Protein AF-A0A919MK10-F1 (afdb_monomer)

Solvent-accessible surface area (backbone atoms only — not comparable to full-atom values): 8937 Å² total; per-residue (Å²): 132,84,56,75,43,75,48,58,48,86,59,50,15,59,52,50,49,55,54,35,55,74,69,71,48,49,62,60,58,51,16,65,75,65,78,41,56,42,68,59,52,49,33,30,42,70,58,78,41,81,69,51,60,71,56,25,45,45,48,14,64,77,63,69,49,82,47,59,53,29,73,44,39,46,80,43,64,64,70,76,76,71,75,80,77,86,74,80,90,84,83,93,71,81,86,80,67,92,70,78,54,95,42,73,66,59,41,49,53,54,52,52,52,54,52,50,54,52,52,50,52,53,51,53,63,67,66,63,65,86,82,81,78,85,81,88,77,89,87,84,92,135

Radius of gyration: 29.43 Å; Cα contacts (8 Å, |Δi|>4): 109; chains: 1; bounding box: 56×92×55 Å

Foldseek 3Di:
DWDKDKDFAQCLLVVLVVLCVVVVHDLPRLCVQLVHDSVVNVCRNVVVDDDDLVRQVSSCVSSVVVCPNSVRMDIDGPVPPPPDPPDDDDDDDDDDDDDDPPDPVSVVVVVVVVVVVVVVVVVVVVPPDPPPDDDDDDDDDD

Sequence (142 aa):
MQRRIVVAHPDFGRKLKELREKHGLSLRRLGGMIHCSHGHLWDLESGIKRPSLSVAVLLDQALEAGGQLSAMVSEVSADTGRRGVAVEQAMVAMPSGLEFAPDWRHGIDVAVDLWRGDMQRRNLLRQVGFSATASCQRRCDG

Nearest PDB structures (foldseek):
  7o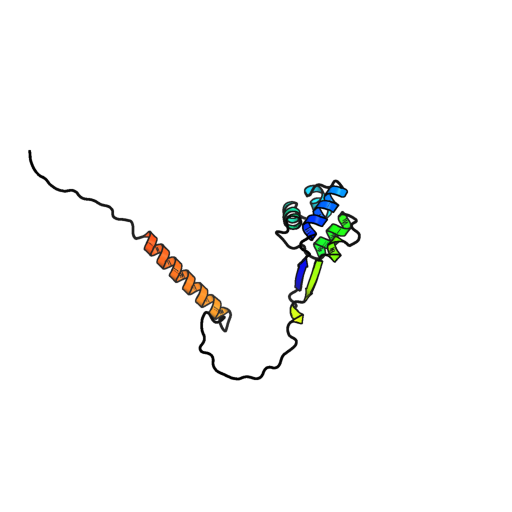81-assembly1_AU  TM=8.735E-01  e=4.875E-03  Oryctolagus cuniculus
  3g5g-assembly5_I  TM=9.397E-01  e=9.682E-03  Enterobacter sp. RFL1396
  3g5g-assembly5_J  TM=9.371E-01  e=1.097E-02  Enterobacter sp. RFL1396
  3eus-assembly1_A  TM=8.726E-01  e=1.595E-02  Ruegeria pomeroyi
  3vk0-assembly2_B  TM=9.163E-01  e=3.371E-02  Neisseria meningitidis MC58

pLDDT: mean 74.16, std 16.95, range [37.22, 92.62]

Organism: NCBI:txid113564

InterPro domains:
  IPR001387 Cro/C1-type, helix-turn-helix domain [PS50943] (16-69)
  IPR001387 Cro/C1-type, helix-turn-helix domain [SM00530] (15-70)
  IPR001387 Cro/C1-type, helix-turn-helix domain [cd00093] (13-64)
  IPR010982 Lambda repressor-like, DNA-binding domain superfamily [G3DSA:1.10.260.40] (7-78)
  IPR010982 Lambda repressor-like, DNA-binding domain superfamily [SSF47413] (11-64)

Mean predicted aligned error: 17.17 Å

Structure (mmCIF, N/CA/C/O backbone):
data_AF-A0A919MK10-F1
#
_entry.id   AF-A0A919MK10-F1
#
loop_
_atom_site.group_PDB
_atom_site.id
_atom_site.type_symbol
_atom_site.label_atom_id
_atom_site.label_alt_id
_atom_site.label_comp_id
_atom_site.label_asym_id
_atom_site.label_entity_id
_atom_site.label_seq_id
_atom_site.pdbx_PDB_ins_code
_atom_site.Cartn_x
_atom_site.Cartn_y
_atom_site.Cartn_z
_atom_site.occupancy
_atom_site.B_iso_or_equiv
_atom_site.auth_seq_id
_atom_site.auth_comp_id
_atom_site.auth_asym_id
_atom_site.auth_atom_id
_atom_site.pdbx_PDB_model_num
ATOM 1 N N . MET A 1 1 ? 14.168 -19.203 -7.763 1.0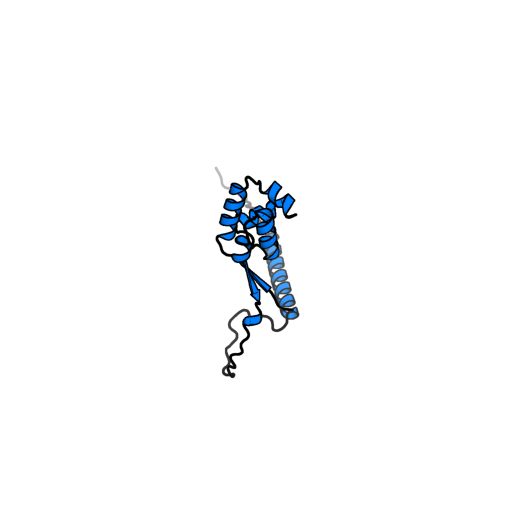0 49.84 1 MET A N 1
ATOM 2 C CA . MET A 1 1 ? 13.326 -18.345 -6.899 1.00 49.84 1 MET A CA 1
ATOM 3 C C . MET A 1 1 ? 12.235 -17.730 -7.762 1.00 49.84 1 MET A C 1
ATOM 5 O O . MET A 1 1 ? 12.557 -16.926 -8.628 1.00 49.84 1 MET A O 1
ATOM 9 N N . GLN A 1 2 ? 10.979 -18.156 -7.601 1.00 54.78 2 GLN A N 1
ATOM 10 C CA . GLN A 1 2 ? 9.858 -17.616 -8.378 1.00 54.78 2 GLN A CA 1
ATOM 11 C C . GLN A 1 2 ? 9.611 -16.150 -8.018 1.00 54.78 2 GLN A C 1
ATOM 13 O O . GLN A 1 2 ? 9.418 -15.811 -6.851 1.00 54.78 2 GLN A O 1
ATOM 18 N N . ARG A 1 3 ? 9.611 -15.275 -9.028 1.00 61.44 3 ARG A N 1
ATOM 19 C CA . ARG A 1 3 ? 9.170 -13.887 -8.871 1.00 61.44 3 ARG A CA 1
ATOM 20 C C . ARG A 1 3 ? 7.640 -13.882 -8.829 1.00 61.44 3 ARG A C 1
ATOM 22 O O . ARG A 1 3 ? 6.997 -14.255 -9.808 1.00 61.44 3 ARG A O 1
ATOM 29 N N . ARG A 1 4 ? 7.061 -13.483 -7.696 1.00 68.38 4 ARG A N 1
ATOM 30 C CA . ARG A 1 4 ? 5.613 -13.266 -7.562 1.00 68.38 4 ARG A CA 1
ATOM 31 C C . ARG A 1 4 ? 5.286 -11.819 -7.900 1.00 68.38 4 ARG A C 1
ATOM 33 O O . ARG A 1 4 ? 5.948 -10.911 -7.402 1.00 68.38 4 ARG A O 1
ATOM 40 N N . ILE A 1 5 ? 4.282 -11.612 -8.745 1.00 77.50 5 ILE A N 1
ATOM 41 C CA . ILE A 1 5 ? 3.752 -10.287 -9.066 1.00 77.50 5 ILE A CA 1
ATOM 42 C C . ILE A 1 5 ? 2.380 -10.173 -8.409 1.00 77.50 5 ILE A C 1
ATOM 44 O O . ILE A 1 5 ? 1.546 -11.066 -8.547 1.00 77.50 5 ILE A O 1
ATOM 48 N N . VAL A 1 6 ? 2.148 -9.064 -7.708 1.00 79.44 6 VAL A N 1
ATOM 49 C CA . VAL A 1 6 ? 0.846 -8.758 -7.112 1.00 79.44 6 VAL A CA 1
ATOM 50 C C . VAL A 1 6 ? 0.073 -7.824 -8.042 1.00 79.44 6 VAL A C 1
ATOM 52 O O . VAL A 1 6 ? 0.544 -6.736 -8.403 1.00 79.44 6 VAL A O 1
ATOM 55 N N . VAL A 1 7 ? -1.118 -8.260 -8.440 1.00 80.81 7 VAL A N 1
ATOM 56 C CA . VAL A 1 7 ? -2.080 -7.476 -9.216 1.00 80.81 7 VAL A CA 1
ATOM 57 C C . VAL A 1 7 ? -3.262 -7.169 -8.305 1.00 80.81 7 VAL A C 1
ATOM 59 O O . VAL A 1 7 ? -3.855 -8.077 -7.735 1.00 80.81 7 VAL A O 1
ATOM 62 N N . ALA A 1 8 ? -3.588 -5.889 -8.152 1.00 84.31 8 ALA A N 1
ATOM 63 C CA . ALA A 1 8 ? -4.744 -5.435 -7.388 1.00 84.31 8 ALA A CA 1
ATOM 64 C C . ALA A 1 8 ? -5.731 -4.738 -8.325 1.00 84.31 8 ALA A C 1
ATOM 66 O O . ALA A 1 8 ? -5.312 -4.046 -9.258 1.00 84.31 8 ALA A O 1
ATOM 67 N N . HIS A 1 9 ? -7.026 -4.919 -8.075 1.00 84.12 9 HIS A N 1
ATOM 68 C CA . HIS A 1 9 ? -8.081 -4.225 -8.807 1.00 84.12 9 HIS A CA 1
ATOM 69 C C . HIS A 1 9 ? -7.989 -2.700 -8.581 1.00 84.12 9 HIS A C 1
ATOM 71 O O . HIS A 1 9 ? -7.748 -2.278 -7.446 1.00 84.12 9 HIS A O 1
ATOM 77 N N . PRO A 1 10 ? -8.207 -1.850 -9.605 1.00 81.75 10 PRO A N 1
ATOM 78 C CA . PRO A 1 10 ? -8.113 -0.390 -9.463 1.00 81.75 10 PRO A CA 1
ATOM 79 C C . PRO A 1 10 ? -9.075 0.193 -8.414 1.00 81.75 10 PRO A C 1
ATOM 81 O O . PRO A 1 10 ? -8.755 1.186 -7.769 1.00 81.75 10 PRO A O 1
ATOM 84 N N . ASP A 1 11 ? -10.223 -0.451 -8.182 1.00 86.00 11 ASP A N 1
ATOM 85 C CA . ASP A 1 11 ? -11.201 -0.028 -7.165 1.00 86.00 11 ASP A CA 1
ATOM 86 C C . ASP A 1 11 ? -10.841 -0.396 -5.719 1.00 86.00 11 ASP A C 1
ATOM 88 O O . ASP A 1 11 ? -11.587 -0.043 -4.803 1.00 86.00 11 ASP A O 1
ATOM 92 N N . PHE A 1 12 ? -9.720 -1.083 -5.482 1.00 88.81 12 PHE A N 1
ATOM 93 C CA . PHE A 1 12 ? -9.333 -1.524 -4.140 1.00 88.81 12 PHE A CA 1
ATOM 94 C C . PHE A 1 12 ? -9.297 -0.362 -3.136 1.00 88.81 12 PHE A C 1
ATOM 96 O O . PHE A 1 12 ? -9.894 -0.448 -2.064 1.00 88.81 12 PHE A O 1
ATOM 103 N N . GLY A 1 13 ? -8.646 0.749 -3.497 1.00 88.81 13 GLY A N 1
ATOM 104 C CA . GLY A 1 13 ? -8.510 1.908 -2.611 1.00 88.81 13 GLY A CA 1
ATOM 105 C C . GLY A 1 13 ? -9.852 2.566 -2.277 1.00 88.81 13 GLY A C 1
ATOM 106 O O . GLY A 1 13 ? -10.120 2.894 -1.119 1.00 88.81 13 GLY A O 1
ATOM 107 N N . ARG A 1 14 ? -10.747 2.660 -3.269 1.00 89.81 14 ARG A N 1
ATOM 108 C CA . ARG A 1 14 ? -12.119 3.152 -3.083 1.00 89.81 14 ARG A CA 1
ATOM 109 C C . ARG A 1 14 ? -12.905 2.252 -2.135 1.00 89.81 14 ARG A C 1
ATOM 111 O O . ARG A 1 14 ? -13.533 2.753 -1.204 1.00 89.81 14 ARG A O 1
ATOM 118 N N . LYS A 1 15 ? -12.831 0.932 -2.328 1.00 90.44 15 LYS A N 1
ATOM 119 C CA . LYS A 1 15 ? -13.551 -0.026 -1.483 1.00 90.44 15 LYS A CA 1
ATOM 120 C C . LYS A 1 15 ? -13.046 -0.025 -0.044 1.00 90.44 15 LYS A C 1
ATOM 122 O O . LYS A 1 15 ? -13.846 -0.079 0.888 1.00 90.44 15 LYS A O 1
ATOM 127 N N . LEU A 1 16 ? -11.731 0.087 0.134 1.00 89.81 16 LEU A N 1
ATOM 128 C CA . LEU A 1 16 ? -11.101 0.215 1.443 1.00 89.81 16 LEU A CA 1
ATOM 129 C C . LEU A 1 16 ? -11.612 1.457 2.186 1.00 89.81 16 LEU A C 1
ATOM 131 O O . LEU A 1 16 ? -12.008 1.352 3.347 1.00 89.81 16 LEU A O 1
ATOM 135 N N . LYS A 1 17 ? -11.680 2.605 1.501 1.00 90.56 17 LYS A N 1
ATOM 136 C CA . LYS A 1 17 ? -12.216 3.844 2.072 1.00 90.56 17 LYS A CA 1
ATOM 137 C C . LYS A 1 17 ? -13.682 3.698 2.494 1.00 90.56 17 LYS A C 1
ATOM 139 O O . LYS A 1 17 ? -14.016 4.054 3.622 1.00 90.56 17 LYS A O 1
ATOM 144 N N . GLU A 1 18 ? -14.535 3.136 1.633 1.00 90.69 18 GLU A N 1
ATOM 145 C CA . GLU A 1 18 ? -15.957 2.892 1.938 1.00 90.69 18 GLU A CA 1
ATOM 146 C C . GLU A 1 18 ? -16.134 2.020 3.192 1.00 90.69 18 GLU A C 1
ATOM 148 O O . GLU A 1 18 ? -16.921 2.350 4.081 1.00 90.69 18 GLU A O 1
ATOM 153 N N . LEU A 1 19 ? -15.388 0.913 3.288 1.00 91.12 19 LEU A N 1
ATOM 154 C CA . LEU A 1 19 ? -15.440 0.017 4.445 1.00 91.12 19 LEU A CA 1
ATOM 155 C C . LEU A 1 19 ? -14.929 0.710 5.709 1.00 91.12 19 LEU A C 1
ATOM 157 O O . LEU A 1 19 ? -15.561 0.634 6.761 1.00 91.12 19 LEU A O 1
ATOM 161 N N . ARG A 1 20 ? -13.822 1.448 5.612 1.00 92.62 20 ARG A N 1
ATOM 162 C CA . ARG A 1 20 ? -13.271 2.190 6.746 1.00 92.62 20 ARG A CA 1
ATOM 163 C C . ARG A 1 20 ? -14.271 3.216 7.291 1.00 92.62 20 ARG A C 1
ATOM 165 O O . ARG A 1 20 ? -14.440 3.316 8.507 1.00 92.62 20 ARG A O 1
ATOM 172 N N . GLU A 1 21 ? -14.932 3.962 6.409 1.00 90.81 21 GLU A N 1
ATOM 173 C CA . GLU A 1 21 ? -15.944 4.958 6.777 1.00 90.81 21 GLU A CA 1
ATOM 174 C C . GLU A 1 21 ? -17.194 4.307 7.374 1.00 90.81 21 GLU A C 1
ATOM 176 O O . GLU A 1 21 ? -17.690 4.778 8.397 1.00 90.81 21 GLU A O 1
ATOM 181 N N . LYS A 1 22 ? -17.646 3.174 6.822 1.00 90.31 22 LYS A N 1
ATOM 182 C CA . LYS A 1 22 ? -18.769 2.397 7.369 1.00 90.31 22 LYS A CA 1
ATOM 183 C C . LYS A 1 22 ? -18.518 1.928 8.806 1.00 90.31 22 LYS A C 1
ATOM 185 O O . LYS A 1 22 ? -19.443 1.920 9.612 1.00 90.31 22 LYS A O 1
ATOM 190 N N . HIS A 1 23 ? -17.277 1.575 9.136 1.00 87.81 23 HIS A N 1
ATOM 191 C CA . HIS A 1 23 ? -16.874 1.187 10.492 1.00 87.81 23 HIS A CA 1
ATOM 192 C C . HIS A 1 23 ? -16.492 2.387 11.383 1.00 87.81 23 HIS A C 1
ATOM 194 O O . HIS A 1 23 ? -16.095 2.199 12.533 1.00 87.81 23 HIS A O 1
ATOM 200 N N . GLY A 1 24 ? -16.587 3.626 10.881 1.00 90.06 24 GLY A N 1
ATOM 201 C CA . GLY A 1 24 ? -16.249 4.836 11.637 1.00 90.06 24 GLY A CA 1
ATOM 202 C C . GLY A 1 24 ? -14.773 4.916 12.045 1.00 90.06 24 GLY A C 1
ATOM 203 O O . GLY A 1 24 ? -14.429 5.555 13.042 1.00 90.06 24 GLY A O 1
ATOM 204 N N . LEU A 1 25 ? -13.884 4.240 11.312 1.00 89.38 25 LEU A N 1
ATOM 205 C CA . LEU A 1 25 ? -12.468 4.160 11.651 1.00 89.38 25 LEU A CA 1
ATOM 206 C C . LEU A 1 25 ? -11.677 5.283 10.974 1.00 89.38 25 LEU A C 1
ATOM 208 O O . LEU A 1 25 ? -11.817 5.575 9.786 1.00 89.38 25 LEU A O 1
ATOM 212 N N . SER A 1 26 ? -10.769 5.902 11.724 1.00 89.69 26 SER A N 1
ATOM 213 C CA . SER A 1 26 ? -9.734 6.740 11.121 1.00 89.69 26 SER A CA 1
ATOM 214 C C . SER A 1 26 ? -8.610 5.862 10.574 1.00 89.69 26 SER A C 1
ATOM 216 O O . SER A 1 26 ? -8.345 4.776 11.094 1.00 89.69 26 SER A O 1
ATOM 218 N N . LEU A 1 27 ? -7.887 6.355 9.566 1.00 87.81 27 LEU A N 1
ATOM 219 C CA . LEU A 1 27 ? -6.694 5.687 9.030 1.00 87.81 27 LEU A CA 1
ATOM 220 C C . LEU A 1 27 ? -5.668 5.361 10.128 1.00 87.81 27 LEU A C 1
ATOM 222 O O . LEU A 1 27 ? -5.007 4.329 10.089 1.00 87.81 27 LEU A O 1
ATOM 226 N N . ARG A 1 28 ? -5.553 6.219 11.150 1.00 87.81 28 ARG A N 1
ATOM 227 C CA . ARG A 1 28 ? -4.613 6.026 12.262 1.00 87.81 28 ARG A CA 1
ATOM 228 C C . ARG A 1 28 ? -5.058 4.895 13.187 1.00 87.81 28 ARG A C 1
ATOM 230 O O . ARG A 1 28 ? -4.220 4.124 13.645 1.00 87.81 28 ARG A O 1
ATOM 237 N N . ARG A 1 29 ? -6.366 4.782 13.437 1.00 85.50 29 ARG A N 1
ATOM 238 C CA . ARG A 1 29 ? -6.944 3.697 14.238 1.00 85.50 29 ARG A CA 1
ATOM 239 C C . ARG A 1 29 ? -6.847 2.362 13.503 1.00 85.50 29 ARG A C 1
ATOM 241 O O . ARG A 1 29 ? -6.403 1.389 14.100 1.00 85.50 29 ARG A O 1
ATOM 248 N N . LEU A 1 30 ? -7.165 2.349 12.208 1.00 88.56 30 LEU A N 1
ATOM 249 C CA . LEU A 1 30 ? -7.010 1.168 11.359 1.00 88.56 30 LEU A CA 1
ATOM 250 C C . LEU A 1 30 ? -5.543 0.716 11.296 1.00 88.56 30 LEU A C 1
ATOM 252 O O . LEU A 1 30 ? -5.255 -0.457 11.505 1.00 88.56 30 LEU A O 1
ATOM 256 N N . GLY A 1 31 ? -4.608 1.651 11.104 1.00 89.12 31 GLY A N 1
ATOM 257 C CA . GLY A 1 31 ? -3.172 1.360 11.100 1.00 89.12 31 GLY A CA 1
ATOM 258 C C . GLY A 1 31 ? -2.678 0.744 12.406 1.00 89.12 31 GLY A C 1
ATOM 259 O O . GLY A 1 31 ? -1.895 -0.201 12.378 1.00 89.12 31 GLY A O 1
ATOM 260 N N . GLY A 1 32 ? -3.197 1.209 13.546 1.00 87.88 32 GLY A N 1
ATOM 261 C CA . GLY A 1 32 ? -2.917 0.606 14.850 1.00 87.88 32 GLY A CA 1
ATOM 262 C C . GLY A 1 32 ? -3.399 -0.843 14.975 1.00 87.88 32 GLY A C 1
ATOM 263 O O . GLY A 1 32 ? -2.703 -1.649 15.581 1.00 87.88 32 GLY A O 1
ATOM 264 N N . MET A 1 33 ? -4.542 -1.188 14.374 1.00 86.50 33 MET A N 1
ATOM 265 C CA . MET A 1 33 ? -5.110 -2.544 14.426 1.00 86.50 33 MET A CA 1
ATOM 266 C C . MET A 1 33 ? -4.339 -3.553 13.567 1.00 86.50 33 MET A C 1
ATOM 268 O O . MET A 1 33 ? -4.201 -4.703 13.963 1.00 86.50 33 MET A O 1
ATOM 272 N N . ILE A 1 34 ? -3.823 -3.130 12.408 1.00 88.81 34 ILE A N 1
ATOM 273 C CA . ILE A 1 34 ? -3.088 -4.008 11.477 1.00 88.81 34 ILE A CA 1
ATOM 274 C C . ILE A 1 34 ? -1.563 -3.817 11.529 1.00 88.81 34 ILE A C 1
ATOM 276 O O . ILE A 1 34 ? -0.846 -4.301 10.654 1.00 88.81 34 ILE A O 1
ATOM 280 N N . HIS A 1 35 ? -1.065 -3.049 12.503 1.00 87.06 35 HIS A N 1
ATOM 281 C CA . HIS A 1 35 ? 0.345 -2.662 12.639 1.00 87.06 35 HIS A CA 1
ATOM 282 C C . HIS A 1 35 ? 0.963 -2.033 11.373 1.00 87.06 35 HIS A C 1
ATOM 284 O O . HIS A 1 35 ? 2.148 -2.202 11.089 1.00 87.06 35 HIS A O 1
ATOM 290 N N . CYS A 1 36 ? 0.171 -1.273 10.615 1.00 85.88 36 CYS A N 1
ATOM 291 C CA . CYS A 1 36 ? 0.633 -0.535 9.440 1.00 85.88 36 CYS A CA 1
ATOM 292 C C . CYS A 1 36 ? 0.666 0.968 9.711 1.00 85.88 36 CYS A C 1
ATOM 294 O O . CYS A 1 36 ? -0.144 1.517 10.459 1.00 85.88 36 CYS A O 1
ATOM 296 N N . SER A 1 37 ? 1.592 1.669 9.058 1.00 88.12 37 SER A N 1
ATOM 297 C CA . SER A 1 37 ? 1.638 3.123 9.155 1.00 88.12 37 SER A CA 1
ATOM 298 C C . SER A 1 37 ? 0.432 3.751 8.449 1.00 88.12 37 SER A C 1
ATOM 300 O O . SER A 1 37 ? -0.013 3.297 7.395 1.00 88.12 37 SER A O 1
ATOM 302 N N . HIS A 1 38 ? -0.078 4.847 9.012 1.00 86.81 38 HIS A N 1
ATOM 303 C CA . HIS A 1 38 ? -1.147 5.639 8.398 1.00 86.81 38 HIS A CA 1
ATOM 304 C C . HIS A 1 38 ? -0.794 6.079 6.969 1.00 86.81 38 HIS A C 1
ATOM 306 O O . HIS A 1 38 ? -1.648 6.051 6.091 1.00 86.81 38 HIS A O 1
ATOM 312 N N . GLY A 1 39 ? 0.459 6.491 6.733 1.00 88.44 39 GLY A N 1
ATOM 313 C CA . GLY A 1 39 ? 0.929 6.877 5.399 1.00 88.44 39 GLY A CA 1
ATOM 314 C C . GLY A 1 39 ? 0.830 5.721 4.407 1.00 88.44 39 GLY A C 1
ATOM 315 O O . GLY A 1 39 ? 0.306 5.903 3.316 1.00 88.44 39 GLY A O 1
ATOM 316 N N . HIS A 1 40 ? 1.208 4.508 4.830 1.00 87.12 40 HIS A N 1
ATOM 317 C CA . HIS A 1 40 ? 1.064 3.331 3.982 1.00 87.12 40 HIS A CA 1
ATOM 318 C C . HIS A 1 40 ? -0.403 3.044 3.646 1.00 87.12 40 HIS A C 1
ATOM 320 O O . HIS A 1 40 ? -0.709 2.756 2.496 1.00 87.12 40 HIS A O 1
ATOM 326 N N . LEU A 1 41 ? -1.315 3.172 4.612 1.00 88.12 41 LEU A N 1
ATOM 327 C CA . LEU A 1 41 ? -2.750 3.020 4.358 1.00 88.12 41 LEU A CA 1
ATOM 328 C C . LEU A 1 41 ? -3.300 4.088 3.407 1.00 88.12 41 LEU A C 1
ATOM 330 O O . LEU A 1 41 ? -4.110 3.771 2.541 1.00 88.12 41 LEU A O 1
ATOM 334 N N . TRP A 1 42 ? -2.838 5.332 3.530 1.00 91.25 42 TRP A N 1
ATOM 335 C CA . TRP A 1 42 ? -3.220 6.408 2.618 1.00 91.25 42 TRP A CA 1
ATOM 336 C C . TRP A 1 42 ? -2.725 6.158 1.185 1.00 91.25 42 TRP A C 1
ATOM 338 O O . TRP A 1 42 ? -3.484 6.368 0.238 1.00 91.25 42 TRP A O 1
ATOM 348 N N . ASP A 1 43 ? -1.502 5.643 1.019 1.00 88.62 43 ASP A N 1
ATOM 349 C CA . ASP A 1 43 ? -0.966 5.260 -0.295 1.00 88.62 43 ASP A CA 1
ATOM 350 C C . ASP A 1 43 ? -1.794 4.142 -0.948 1.00 88.62 43 ASP A C 1
ATOM 352 O O . ASP A 1 43 ? -1.938 4.112 -2.173 1.00 88.62 43 ASP A O 1
ATOM 356 N N . LEU A 1 44 ? -2.334 3.224 -0.136 1.00 89.50 44 LEU A N 1
ATOM 357 C CA . LEU A 1 44 ? -3.216 2.148 -0.593 1.00 89.50 44 LEU A CA 1
ATOM 358 C C . LEU A 1 44 ? -4.609 2.675 -0.968 1.00 89.50 44 LEU A C 1
ATOM 360 O O . LEU A 1 44 ? -5.120 2.321 -2.028 1.00 89.50 44 LEU A O 1
ATOM 364 N N . GLU A 1 45 ? -5.212 3.541 -0.143 1.00 90.31 45 GLU A N 1
ATOM 365 C CA . GLU A 1 45 ? -6.508 4.174 -0.450 1.00 90.31 45 GLU A CA 1
ATOM 366 C C . GLU A 1 45 ? -6.435 5.056 -1.704 1.00 90.31 45 GLU A C 1
ATOM 368 O O . GLU A 1 45 ? -7.366 5.066 -2.508 1.00 90.31 45 GLU A O 1
ATOM 373 N N . SER A 1 46 ? -5.315 5.753 -1.903 1.00 86.88 46 SER A N 1
ATOM 374 C CA . SER A 1 46 ? -5.085 6.631 -3.058 1.00 86.88 46 SER A CA 1
ATOM 375 C C . SER A 1 46 ? -4.655 5.875 -4.321 1.00 86.88 46 SER A C 1
ATOM 377 O O . SER A 1 46 ? -4.506 6.484 -5.378 1.00 86.88 46 SER A O 1
ATOM 379 N N . GLY A 1 47 ? -4.414 4.561 -4.231 1.00 84.12 47 GLY A N 1
ATOM 380 C CA . GLY A 1 47 ? -3.965 3.737 -5.357 1.00 84.12 47 GLY A CA 1
ATOM 381 C C . GLY A 1 47 ? -2.523 3.999 -5.813 1.00 84.12 47 GLY A C 1
ATOM 382 O O . GLY A 1 47 ? -2.110 3.482 -6.848 1.00 84.12 47 GLY A O 1
ATOM 383 N N . ILE A 1 48 ? -1.742 4.770 -5.047 1.00 83.12 48 ILE A N 1
ATOM 384 C CA . ILE A 1 48 ? -0.328 5.067 -5.331 1.00 83.12 48 ILE A CA 1
ATOM 385 C C . ILE A 1 48 ? 0.505 3.791 -5.202 1.00 83.12 48 ILE A C 1
ATOM 387 O O . ILE A 1 48 ? 1.408 3.534 -6.001 1.00 83.12 48 ILE A O 1
ATOM 391 N N . LYS A 1 49 ? 0.190 2.968 -4.195 1.00 83.56 49 LYS A N 1
ATOM 392 C CA . LYS A 1 49 ? 0.874 1.703 -3.934 1.00 83.56 49 LYS A CA 1
ATOM 393 C C . LYS A 1 49 ? -0.091 0.535 -4.065 1.00 83.56 49 LYS A C 1
ATOM 395 O O . LYS A 1 49 ? -1.248 0.614 -3.665 1.00 83.56 49 LYS A O 1
ATOM 400 N N . ARG A 1 50 ? 0.405 -0.584 -4.598 1.00 81.50 50 ARG A N 1
ATOM 401 C CA . ARG A 1 50 ? -0.372 -1.826 -4.664 1.00 81.50 50 ARG A CA 1
ATOM 402 C C . ARG A 1 50 ? -0.369 -2.528 -3.301 1.00 81.50 50 ARG A C 1
ATOM 404 O O . ARG A 1 50 ? 0.715 -2.685 -2.728 1.00 81.50 50 ARG A O 1
ATOM 411 N N . PRO A 1 51 ? -1.533 -2.964 -2.789 1.00 83.94 51 PRO A N 1
ATOM 412 C CA . PRO A 1 51 ? -1.597 -3.791 -1.590 1.00 83.94 51 PRO A CA 1
ATOM 413 C C . PRO A 1 51 ? -0.933 -5.142 -1.852 1.00 83.94 51 PRO A C 1
ATOM 415 O O . PRO A 1 51 ? -1.036 -5.689 -2.950 1.00 83.94 51 PRO A O 1
ATOM 418 N N . SER A 1 52 ? -0.260 -5.688 -0.842 1.00 85.00 52 SER A N 1
ATOM 419 C CA . SER A 1 52 ? 0.125 -7.099 -0.851 1.00 85.00 52 SER A CA 1
ATOM 420 C C . SER A 1 52 ? -1.063 -7.962 -0.427 1.00 85.00 52 SER A C 1
ATOM 422 O O . SER A 1 52 ? -1.960 -7.490 0.276 1.00 85.00 52 SER A O 1
ATOM 424 N N . LEU A 1 53 ? -1.053 -9.243 -0.806 1.00 85.19 53 LEU A N 1
ATOM 425 C CA . LEU A 1 53 ? -2.106 -10.178 -0.410 1.00 85.19 53 LEU A CA 1
ATOM 426 C C . LEU A 1 53 ? -2.216 -10.286 1.120 1.00 85.19 53 LEU A C 1
ATOM 428 O O . LEU A 1 53 ? -3.312 -10.231 1.666 1.00 85.19 53 LEU A O 1
ATOM 432 N N . SER A 1 54 ? -1.081 -10.347 1.824 1.00 86.88 54 SER A N 1
ATOM 433 C CA . SER A 1 54 ? -1.054 -10.394 3.292 1.00 86.88 54 SER A CA 1
ATOM 434 C C . SER A 1 54 ? -1.709 -9.167 3.930 1.00 86.88 54 SER A C 1
ATOM 436 O O . SER A 1 54 ? -2.468 -9.307 4.885 1.00 86.88 54 SER A O 1
ATOM 438 N N . VAL A 1 55 ? -1.460 -7.968 3.390 1.00 87.81 55 VAL A N 1
ATOM 439 C CA . VAL A 1 55 ? -2.088 -6.735 3.890 1.00 87.81 55 VAL A CA 1
ATOM 440 C C . VAL A 1 55 ? -3.587 -6.730 3.590 1.00 87.81 55 VAL A C 1
ATOM 442 O O . VAL A 1 55 ? -4.366 -6.345 4.454 1.00 87.81 55 VAL A O 1
ATOM 445 N N . ALA A 1 56 ? -4.010 -7.205 2.416 1.00 88.94 56 ALA A N 1
ATOM 446 C CA . ALA A 1 56 ? -5.429 -7.305 2.075 1.00 88.94 56 ALA A CA 1
ATOM 447 C C . ALA A 1 56 ? -6.195 -8.246 3.025 1.00 88.94 56 ALA A C 1
ATOM 449 O O . ALA A 1 56 ? -7.286 -7.901 3.469 1.00 88.94 56 ALA A O 1
ATOM 450 N N . VAL A 1 57 ? -5.596 -9.378 3.413 1.00 88.06 57 VAL A N 1
ATOM 451 C CA . VAL A 1 57 ? -6.183 -10.308 4.397 1.00 88.06 57 VAL A CA 1
ATOM 452 C C . VAL A 1 57 ? -6.278 -9.679 5.791 1.00 88.06 57 VAL A C 1
ATOM 454 O O . VAL A 1 57 ? -7.305 -9.811 6.452 1.00 88.06 57 VAL A O 1
ATOM 457 N N . LEU A 1 58 ? -5.240 -8.966 6.242 1.00 89.50 58 LEU A N 1
ATOM 458 C CA . LEU A 1 58 ? -5.278 -8.256 7.528 1.00 89.50 58 LEU A CA 1
ATOM 459 C C . LEU A 1 58 ? -6.352 -7.162 7.542 1.00 89.50 58 LEU A C 1
ATOM 461 O O . LEU A 1 58 ? -7.041 -6.982 8.544 1.00 89.50 58 LEU A O 1
ATOM 465 N N . LEU A 1 59 ? -6.519 -6.453 6.424 1.00 88.75 59 LEU A N 1
ATOM 466 C CA . LEU A 1 59 ? -7.576 -5.460 6.258 1.00 88.75 59 LEU A CA 1
ATOM 467 C C . LEU A 1 59 ? -8.967 -6.097 6.291 1.00 88.75 59 LEU A C 1
ATOM 469 O O . LEU A 1 59 ? -9.847 -5.562 6.959 1.00 88.75 59 LEU A O 1
ATOM 473 N N . ASP A 1 60 ? -9.159 -7.247 5.638 1.00 88.88 60 ASP A N 1
ATOM 474 C CA . ASP A 1 60 ? -10.423 -7.989 5.697 1.00 88.88 60 ASP A CA 1
ATOM 475 C C . ASP A 1 60 ? -10.775 -8.423 7.124 1.00 88.88 60 ASP A C 1
ATOM 477 O O . ASP A 1 60 ? -11.938 -8.343 7.511 1.00 88.88 60 ASP A O 1
ATOM 481 N N . GLN A 1 61 ? -9.787 -8.854 7.913 1.00 87.56 61 GLN A N 1
ATOM 482 C CA . GLN A 1 61 ? -9.992 -9.230 9.316 1.00 87.56 61 GLN A CA 1
ATOM 483 C C . GLN A 1 61 ? -10.315 -8.012 10.187 1.00 87.56 61 GLN A C 1
ATOM 485 O O . GLN A 1 61 ? -11.242 -8.060 10.987 1.00 87.56 61 GLN A O 1
ATOM 490 N N . ALA A 1 62 ? -9.584 -6.907 10.014 1.00 87.12 62 ALA A N 1
ATOM 491 C CA . ALA A 1 62 ? -9.776 -5.697 10.812 1.00 87.12 62 ALA A CA 1
ATOM 492 C C . ALA A 1 62 ? -11.086 -4.955 10.497 1.00 87.12 62 ALA A C 1
ATOM 494 O O . ALA A 1 62 ? -11.611 -4.254 11.362 1.00 87.12 62 ALA A O 1
ATOM 495 N N . LEU A 1 63 ? -11.593 -5.084 9.268 1.00 86.69 63 LEU A N 1
ATOM 496 C CA . LEU A 1 63 ? -12.837 -4.462 8.804 1.00 86.69 63 LEU A CA 1
ATOM 497 C C . LEU A 1 63 ? -14.006 -5.451 8.723 1.00 86.69 63 LEU A C 1
ATOM 499 O O . LEU A 1 63 ? -15.056 -5.087 8.205 1.00 86.69 63 LEU A O 1
ATOM 503 N N . GLU A 1 64 ? -13.826 -6.696 9.179 1.00 84.06 64 GLU A N 1
ATOM 504 C CA . GLU A 1 64 ? -14.826 -7.773 9.091 1.00 84.06 64 GLU A CA 1
ATOM 505 C C . GLU A 1 64 ? -15.448 -7.908 7.683 1.00 84.06 64 GLU A C 1
ATOM 507 O O . GLU A 1 64 ? -16.616 -8.251 7.508 1.00 84.06 64 GLU A O 1
ATOM 512 N N . ALA A 1 65 ? -14.655 -7.640 6.643 1.00 81.25 65 ALA A N 1
ATOM 513 C CA . ALA A 1 65 ? -15.132 -7.538 5.265 1.00 81.25 65 ALA A CA 1
ATOM 514 C C . ALA A 1 65 ? -15.302 -8.906 4.576 1.00 81.25 65 ALA A C 1
ATOM 516 O O . ALA A 1 65 ? -15.680 -8.974 3.406 1.00 81.25 65 ALA A O 1
ATOM 517 N N . GLY A 1 66 ? -15.044 -10.005 5.293 1.00 81.44 66 GLY A N 1
ATOM 518 C CA . GLY A 1 66 ? -15.350 -11.365 4.845 1.00 81.44 66 GLY A CA 1
ATOM 519 C C . GLY A 1 66 ? -14.583 -11.816 3.598 1.00 81.44 66 GLY A C 1
ATOM 520 O O . GLY A 1 66 ? -15.082 -12.658 2.859 1.00 81.44 66 GLY A O 1
ATOM 521 N N . GLY A 1 67 ? -13.401 -11.251 3.336 1.00 82.94 67 GLY A N 1
ATOM 522 C CA . GLY A 1 67 ? -12.578 -11.622 2.179 1.00 82.94 67 GLY A CA 1
ATOM 523 C C . GLY A 1 67 ? -12.794 -10.758 0.933 1.00 82.94 67 GLY A C 1
ATOM 524 O O . GLY A 1 67 ? -12.237 -11.056 -0.122 1.00 82.94 67 GLY A O 1
ATOM 525 N N . GLN A 1 68 ? -13.608 -9.699 1.009 1.00 85.62 68 GLN A N 1
ATOM 526 C CA . GLN A 1 68 ? -13.885 -8.835 -0.143 1.00 85.62 68 GLN A CA 1
ATOM 527 C C . GLN A 1 68 ? -12.634 -8.110 -0.657 1.00 85.62 68 GLN A C 1
ATOM 529 O O . GLN A 1 68 ? -12.494 -7.933 -1.866 1.00 85.62 68 GLN A O 1
ATOM 534 N N . LEU A 1 69 ? -11.726 -7.690 0.230 1.00 84.62 69 LEU A N 1
ATOM 535 C CA . LEU A 1 69 ? -10.514 -6.963 -0.153 1.00 84.62 69 LEU A CA 1
ATOM 536 C C . LEU A 1 69 ? -9.435 -7.906 -0.692 1.00 84.62 69 LEU A C 1
ATOM 538 O O . LEU A 1 69 ? -8.781 -7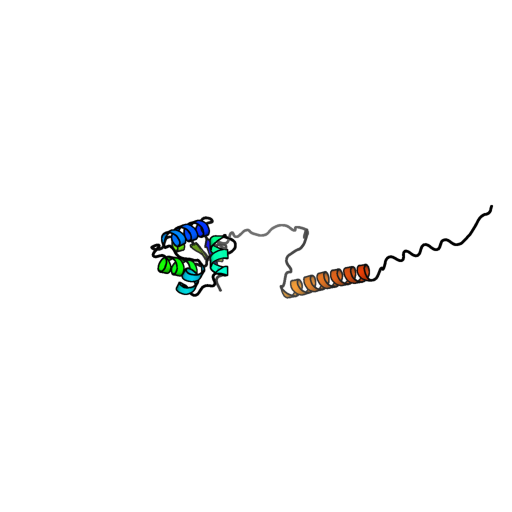.592 -1.685 1.00 84.62 69 LEU A O 1
ATOM 542 N N . SER A 1 70 ? -9.264 -9.075 -0.083 1.00 86.94 70 SER A N 1
ATOM 543 C CA . SER A 1 70 ? -8.336 -10.110 -0.547 1.00 86.94 70 SER A CA 1
ATOM 544 C C . SER A 1 70 ? -8.764 -10.715 -1.881 1.00 86.94 70 SER A C 1
ATOM 546 O O . SER A 1 70 ? -7.904 -10.943 -2.725 1.00 86.94 70 SER A O 1
ATOM 548 N N . ALA A 1 71 ? -10.067 -10.866 -2.145 1.00 86.12 71 ALA A N 1
ATOM 549 C CA . ALA A 1 71 ? -10.570 -11.302 -3.451 1.00 86.12 71 ALA A CA 1
ATOM 550 C C . ALA A 1 71 ? -10.216 -10.330 -4.596 1.00 86.12 71 ALA A C 1
ATOM 552 O O . ALA A 1 71 ? -10.107 -10.740 -5.750 1.00 86.12 71 ALA A O 1
ATOM 553 N N . MET A 1 72 ? -10.001 -9.046 -4.288 1.00 86.06 72 MET A N 1
ATOM 554 C CA . MET A 1 72 ? -9.575 -8.029 -5.259 1.00 86.06 72 MET A CA 1
ATOM 555 C C . MET A 1 72 ? -8.062 -8.038 -5.533 1.00 86.06 72 MET A C 1
ATOM 557 O O . MET A 1 72 ? -7.596 -7.280 -6.391 1.00 86.06 72 MET A O 1
ATOM 561 N N . VAL A 1 73 ? -7.288 -8.862 -4.818 1.00 86.50 73 VAL A N 1
ATOM 562 C CA . VAL A 1 73 ? -5.834 -8.983 -4.959 1.00 86.50 73 VAL A CA 1
ATOM 563 C C . VAL A 1 73 ? -5.483 -10.388 -5.434 1.00 86.50 73 VAL A C 1
ATOM 565 O O . VAL A 1 73 ? -5.800 -11.383 -4.796 1.00 86.50 73 VAL A O 1
ATOM 568 N N . SER A 1 74 ? -4.791 -10.480 -6.564 1.00 79.00 74 SER A N 1
ATOM 569 C CA . SER A 1 74 ? -4.327 -11.745 -7.133 1.00 79.00 74 SER A CA 1
ATOM 570 C C . SER A 1 74 ? -2.801 -11.791 -7.173 1.00 79.00 74 SER A C 1
ATOM 572 O O . SER A 1 74 ? -2.149 -10.891 -7.711 1.00 79.00 74 SER A O 1
ATOM 574 N N . GLU A 1 75 ? -2.222 -12.860 -6.622 1.00 74.62 75 GLU A N 1
ATOM 575 C CA . GLU A 1 75 ? -0.813 -13.197 -6.828 1.00 74.62 75 GLU A CA 1
ATOM 576 C C . GLU A 1 75 ? -0.682 -14.025 -8.104 1.00 74.62 75 GLU A C 1
ATOM 578 O O . GLU A 1 75 ? -1.152 -15.159 -8.179 1.00 74.62 75 GLU A O 1
ATOM 583 N N . VAL A 1 76 ? -0.017 -13.464 -9.111 1.00 67.88 76 VAL A N 1
ATOM 584 C CA . VAL A 1 76 ? 0.309 -14.188 -10.339 1.00 67.88 76 VAL A CA 1
ATOM 585 C C . VAL A 1 76 ? 1.783 -14.571 -10.288 1.00 67.88 76 VAL A C 1
ATOM 587 O O . VAL A 1 76 ? 2.665 -13.726 -10.095 1.00 67.88 76 VAL A O 1
ATOM 590 N N . SER A 1 77 ? 2.066 -15.864 -10.461 1.00 55.91 77 SER A N 1
ATOM 591 C CA . SER A 1 77 ? 3.436 -16.334 -10.660 1.00 55.91 77 SER A CA 1
ATOM 592 C C . SER A 1 77 ? 3.921 -15.851 -12.025 1.00 55.91 77 SER A C 1
ATOM 594 O O . SER A 1 77 ? 3.395 -16.262 -13.063 1.00 55.91 77 SER A O 1
ATOM 596 N N . ALA A 1 78 ? 4.942 -14.992 -12.034 1.00 58.94 78 ALA A N 1
ATOM 597 C CA . ALA A 1 78 ? 5.549 -14.491 -13.268 1.00 58.94 78 ALA A CA 1
ATOM 598 C C . ALA A 1 78 ? 6.237 -15.598 -14.091 1.00 58.94 78 ALA A C 1
ATOM 600 O O . ALA A 1 78 ? 6.662 -15.360 -15.216 1.00 58.94 78 ALA A O 1
ATOM 601 N N . ASP A 1 79 ? 6.353 -16.805 -13.530 1.00 57.78 79 ASP A N 1
ATOM 602 C CA . ASP A 1 79 ? 7.041 -17.956 -14.120 1.00 57.78 79 ASP A CA 1
ATOM 603 C C . ASP A 1 79 ? 6.218 -18.652 -15.221 1.00 57.78 79 ASP A C 1
ATOM 605 O O . ASP A 1 79 ? 6.739 -19.426 -16.019 1.00 57.78 79 ASP A O 1
ATOM 609 N N . THR A 1 80 ? 4.921 -18.343 -15.326 1.00 54.44 80 THR A N 1
ATOM 610 C CA . THR A 1 80 ? 4.014 -19.008 -16.281 1.00 54.44 80 THR A CA 1
ATOM 611 C C . THR A 1 80 ? 4.203 -18.556 -17.742 1.00 54.44 80 THR A C 1
ATOM 613 O O . THR A 1 80 ? 3.514 -19.040 -18.636 1.00 54.44 80 THR A O 1
ATOM 616 N N . GLY A 1 81 ? 5.154 -17.654 -18.013 1.00 49.59 81 GLY A N 1
ATOM 617 C CA . GLY A 1 81 ? 5.420 -17.078 -19.337 1.00 49.59 81 GLY A CA 1
ATOM 618 C C . GLY A 1 81 ? 6.433 -17.823 -20.214 1.00 49.59 81 GLY A C 1
ATOM 619 O O . GLY A 1 81 ? 6.774 -17.318 -21.279 1.00 49.59 81 GLY A O 1
ATOM 620 N N . ARG A 1 82 ? 6.937 -19.000 -19.814 1.00 46.94 82 ARG A N 1
ATOM 621 C CA . ARG A 1 82 ? 7.873 -19.792 -20.639 1.00 46.94 82 ARG A CA 1
ATOM 622 C C . ARG A 1 82 ? 7.282 -21.135 -21.059 1.00 46.94 82 ARG A C 1
ATOM 624 O O . ARG A 1 82 ? 7.892 -22.183 -20.876 1.00 46.94 82 ARG A O 1
ATOM 631 N N . ARG A 1 83 ? 6.090 -21.120 -21.660 1.00 46.25 83 ARG A N 1
ATOM 632 C CA . ARG A 1 83 ? 5.688 -22.226 -22.537 1.00 46.25 83 ARG A CA 1
ATOM 633 C C . ARG A 1 83 ? 6.433 -22.030 -23.855 1.00 46.25 83 ARG A C 1
ATOM 635 O O . ARG A 1 83 ? 6.139 -21.102 -24.599 1.00 46.25 83 ARG A O 1
ATOM 642 N N . GLY A 1 84 ? 7.474 -22.837 -24.052 1.00 43.97 84 GLY A N 1
ATOM 643 C CA . GLY A 1 84 ? 8.374 -22.759 -25.193 1.00 43.97 84 GLY A CA 1
ATOM 644 C C . GLY A 1 84 ? 7.622 -22.831 -26.515 1.00 43.97 84 GLY A C 1
ATOM 645 O O . GLY A 1 84 ? 7.095 -23.87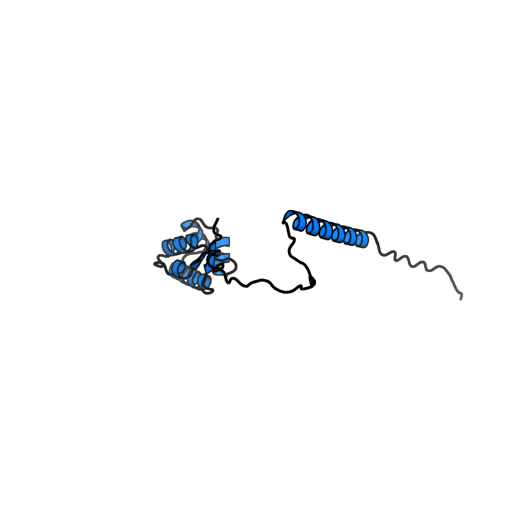7 -26.879 1.00 43.97 84 GLY A O 1
ATOM 646 N N . VAL A 1 85 ? 7.619 -21.720 -27.242 1.00 39.66 85 VAL A N 1
ATOM 647 C CA . VAL A 1 85 ? 7.578 -21.766 -28.696 1.00 39.66 85 VAL A CA 1
ATOM 648 C C . VAL A 1 85 ? 9.012 -22.009 -29.145 1.00 39.66 85 VAL A C 1
ATOM 650 O O . VAL A 1 85 ? 9.869 -21.133 -29.058 1.00 39.66 85 VAL A O 1
ATOM 653 N N . ALA A 1 86 ? 9.293 -23.252 -29.530 1.00 49.34 86 ALA A N 1
ATOM 654 C CA . ALA A 1 86 ? 10.451 -23.556 -30.346 1.00 49.34 86 ALA A CA 1
ATOM 655 C C . ALA A 1 86 ? 10.256 -22.809 -31.668 1.00 49.34 86 ALA A C 1
ATOM 657 O O . ALA A 1 86 ? 9.390 -23.175 -32.459 1.00 49.34 86 ALA A O 1
ATOM 658 N N . VAL A 1 87 ? 10.999 -21.723 -31.867 1.00 43.28 87 VAL A N 1
ATOM 659 C CA . VAL A 1 87 ? 11.129 -21.112 -33.186 1.00 43.28 87 VAL A CA 1
ATOM 660 C C . VAL A 1 87 ? 12.601 -21.154 -33.539 1.00 43.28 87 VAL A C 1
ATOM 662 O O . VAL A 1 87 ? 13.451 -20.547 -32.888 1.00 43.28 87 VAL A O 1
ATOM 665 N N . GLU A 1 88 ? 12.854 -22.007 -34.516 1.00 41.12 88 GLU A N 1
ATOM 666 C CA . GLU A 1 88 ? 14.125 -22.299 -35.138 1.00 41.12 88 GLU A CA 1
ATOM 667 C C . GLU A 1 88 ? 14.718 -21.041 -35.784 1.00 41.12 88 GLU A C 1
ATOM 669 O O . GLU A 1 88 ? 14.012 -20.155 -36.266 1.00 41.12 88 GLU A O 1
ATOM 674 N N . GLN A 1 89 ? 16.041 -20.963 -35.727 1.00 45.03 89 GLN A N 1
ATOM 675 C CA . GLN A 1 89 ? 16.878 -19.860 -36.184 1.00 45.03 89 GLN A CA 1
ATOM 676 C C . GLN A 1 89 ? 16.690 -19.572 -37.679 1.00 45.03 89 GLN A C 1
ATOM 678 O O . GLN A 1 89 ? 16.776 -20.504 -38.471 1.00 45.03 89 GLN A O 1
ATOM 683 N N . ALA A 1 90 ? 16.610 -18.294 -38.070 1.00 45.62 90 ALA A N 1
ATOM 684 C CA . ALA A 1 90 ? 17.341 -17.787 -39.236 1.00 45.62 90 ALA A CA 1
ATOM 685 C C . ALA A 1 90 ? 17.344 -16.244 -39.324 1.00 45.62 90 ALA A C 1
ATOM 687 O O . ALA A 1 90 ? 16.317 -15.593 -39.166 1.00 45.62 90 ALA A O 1
ATOM 688 N N . MET A 1 91 ? 18.505 -15.734 -39.754 1.00 38.22 91 MET A N 1
ATOM 689 C CA . MET A 1 91 ? 18.781 -14.457 -40.440 1.00 38.22 91 MET A CA 1
ATOM 690 C C . MET A 1 91 ? 19.249 -13.255 -39.597 1.00 38.22 91 MET A C 1
ATOM 692 O O . MET A 1 91 ? 18.613 -12.787 -38.661 1.00 38.22 91 MET A O 1
ATOM 696 N N . VAL A 1 92 ? 20.425 -12.772 -40.007 1.00 54.69 92 VAL A N 1
ATOM 697 C CA . VAL A 1 92 ? 21.246 -11.685 -39.468 1.00 54.69 92 VAL A CA 1
ATOM 698 C C . VAL A 1 92 ? 20.505 -10.347 -39.524 1.00 54.69 92 VAL A C 1
ATOM 700 O O . VAL A 1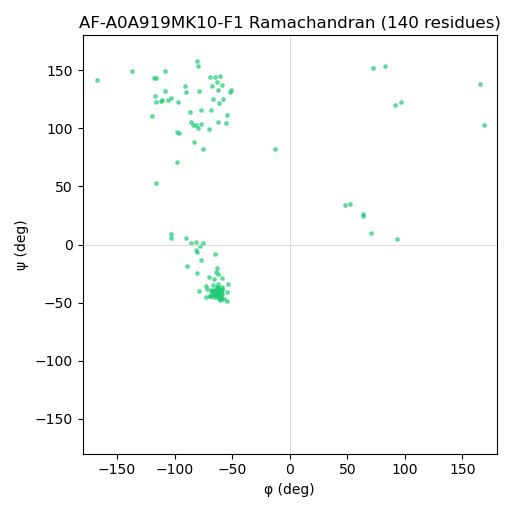 92 ? 20.170 -9.876 -40.609 1.00 54.69 92 VAL A O 1
ATOM 703 N N . ALA A 1 93 ? 20.328 -9.699 -38.372 1.00 47.56 93 ALA A N 1
ATOM 704 C CA . ALA A 1 93 ? 19.944 -8.296 -38.274 1.00 47.56 93 ALA A CA 1
ATOM 705 C C . ALA A 1 93 ? 21.126 -7.509 -37.694 1.00 47.56 93 ALA A C 1
ATOM 707 O O . ALA A 1 93 ? 21.637 -7.843 -36.628 1.00 47.56 93 ALA A O 1
ATOM 708 N N . MET A 1 94 ? 21.585 -6.486 -38.419 1.00 47.12 94 MET A N 1
ATOM 709 C CA . MET A 1 94 ? 22.514 -5.482 -37.891 1.00 47.12 94 MET A CA 1
ATOM 710 C C . MET A 1 94 ? 21.944 -4.924 -36.573 1.00 47.12 94 MET A C 1
ATOM 712 O O . MET A 1 94 ? 20.768 -4.549 -36.572 1.00 47.12 94 MET A O 1
ATOM 716 N N . PRO A 1 95 ? 22.715 -4.847 -35.472 1.00 48.31 95 PRO A N 1
ATOM 717 C CA . PRO A 1 95 ? 22.179 -4.401 -34.193 1.00 48.31 95 PRO A CA 1
ATOM 718 C C . PRO A 1 95 ? 21.870 -2.902 -34.250 1.00 48.31 95 PRO A C 1
ATOM 720 O O . PRO A 1 95 ? 22.744 -2.040 -34.148 1.00 48.31 95 PRO A O 1
ATOM 723 N N . SER A 1 96 ? 20.599 -2.577 -34.465 1.00 55.94 96 SER A N 1
ATOM 724 C CA . SER A 1 96 ? 20.085 -1.217 -34.384 1.00 55.94 96 SER A CA 1
ATOM 725 C C . SER A 1 96 ? 19.748 -0.880 -32.931 1.00 55.94 96 SER A C 1
ATOM 727 O O . SER A 1 96 ? 18.692 -1.265 -32.435 1.00 55.94 96 SER A O 1
ATOM 729 N N . GLY A 1 97 ? 20.620 -0.102 -32.287 1.00 60.88 97 GLY A N 1
ATOM 730 C CA . GLY A 1 97 ? 20.349 0.569 -31.011 1.00 60.88 97 GLY A CA 1
ATOM 731 C C . GLY A 1 97 ? 20.536 -0.300 -29.764 1.00 60.88 97 GLY A C 1
ATOM 732 O O . GLY A 1 97 ? 20.441 -1.516 -29.835 1.00 60.88 97 GLY A O 1
ATOM 733 N N . LEU A 1 98 ? 20.836 0.380 -28.645 1.00 60.22 98 LEU A N 1
ATOM 734 C CA . LEU A 1 98 ? 21.123 -0.120 -27.286 1.00 60.22 98 LEU A CA 1
ATOM 735 C C . LEU A 1 98 ? 20.764 -1.599 -27.055 1.00 60.22 98 LEU A C 1
ATOM 737 O O . LEU A 1 98 ? 19.713 -1.916 -26.496 1.00 60.22 98 LEU A O 1
ATOM 741 N N . GLU A 1 99 ? 21.660 -2.499 -27.460 1.00 64.25 99 GLU A N 1
ATOM 742 C CA . GLU A 1 99 ? 21.543 -3.907 -27.107 1.00 64.25 99 GLU A CA 1
ATOM 743 C C . GLU A 1 99 ? 21.755 -4.053 -25.601 1.00 64.25 99 GLU A C 1
ATOM 745 O O . GLU A 1 99 ? 22.647 -3.435 -25.008 1.00 64.25 99 GLU A O 1
ATOM 750 N N . PHE A 1 100 ? 20.912 -4.863 -24.963 1.00 59.22 100 PHE A N 1
ATOM 751 C CA . PHE A 1 100 ? 21.124 -5.231 -23.571 1.00 59.22 100 PHE A CA 1
ATOM 752 C C . PHE A 1 100 ? 22.489 -5.904 -23.450 1.00 59.22 100 PHE A C 1
ATOM 754 O O . PHE A 1 100 ? 22.770 -6.863 -24.166 1.00 59.22 100 PHE A O 1
ATOM 761 N N . ALA A 1 101 ? 23.331 -5.382 -22.553 1.00 69.62 101 ALA A N 1
ATOM 762 C CA . ALA A 1 101 ? 24.684 -5.882 -22.372 1.00 69.62 101 ALA A CA 1
ATOM 763 C C . ALA A 1 101 ? 24.668 -7.412 -22.179 1.00 69.62 101 ALA A C 1
ATOM 765 O O . ALA A 1 101 ? 23.879 -7.912 -21.371 1.00 69.62 101 ALA A O 1
ATOM 766 N N . PRO A 1 102 ? 25.535 -8.156 -22.890 1.00 74.12 102 PRO A N 1
ATOM 767 C CA . PRO A 1 102 ? 25.549 -9.619 -22.853 1.00 74.12 102 PRO A CA 1
ATOM 768 C C . PRO A 1 102 ? 25.885 -10.173 -21.461 1.00 74.12 102 PRO A C 1
ATOM 770 O O . PRO A 1 102 ? 25.556 -11.317 -21.155 1.00 74.12 102 PRO A O 1
ATOM 773 N N . ASP A 1 103 ? 26.504 -9.352 -20.609 1.00 79.88 103 ASP A N 1
ATOM 774 C CA . ASP A 1 103 ? 26.739 -9.632 -19.200 1.00 79.88 103 ASP A CA 1
ATOM 775 C C . ASP A 1 1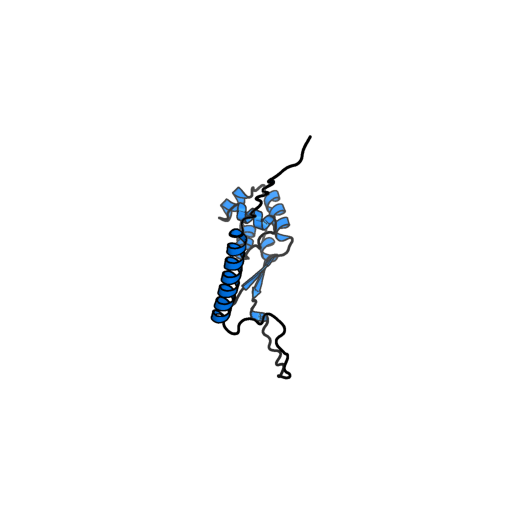03 ? 26.445 -8.398 -18.332 1.00 79.88 103 ASP A C 1
ATOM 777 O O . A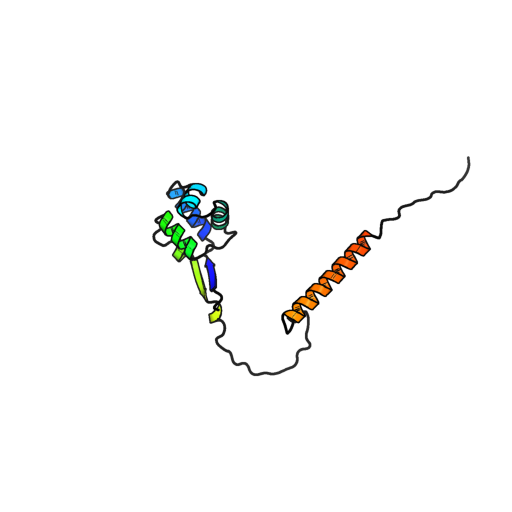SP A 1 103 ? 26.636 -7.249 -18.743 1.00 79.88 103 ASP A O 1
ATOM 781 N N . TRP A 1 104 ? 26.005 -8.636 -17.095 1.00 81.75 104 TRP A N 1
ATOM 782 C CA . TRP A 1 104 ? 25.617 -7.576 -16.164 1.00 81.75 104 TRP A CA 1
ATOM 783 C C . TRP A 1 104 ? 26.800 -6.693 -15.748 1.00 81.75 104 TRP A C 1
ATOM 785 O O . TRP A 1 104 ? 26.598 -5.504 -15.501 1.00 81.75 104 TRP A O 1
ATOM 795 N N . ARG A 1 105 ? 28.030 -7.230 -15.707 1.00 83.06 105 ARG A N 1
ATOM 796 C CA . ARG A 1 105 ? 29.232 -6.438 -15.396 1.00 83.06 105 ARG A CA 1
ATOM 797 C C . ARG A 1 105 ? 29.527 -5.463 -16.525 1.00 83.06 105 ARG A C 1
ATOM 799 O O . ARG A 1 105 ? 29.712 -4.280 -16.270 1.00 83.06 105 ARG A O 1
ATOM 806 N N . HIS A 1 106 ? 29.443 -5.945 -17.765 1.00 76.19 106 HIS A N 1
ATOM 807 C CA . HIS A 1 106 ? 29.596 -5.111 -18.953 1.00 76.19 106 HIS A CA 1
ATOM 808 C C . HIS A 1 106 ? 28.551 -3.985 -18.993 1.00 76.19 106 HIS A C 1
ATOM 810 O O . HIS A 1 106 ? 28.873 -2.846 -19.314 1.00 76.19 106 HIS A O 1
ATOM 816 N N . GLY A 1 107 ? 27.311 -4.271 -18.582 1.00 81.94 107 GLY A N 1
ATOM 817 C CA . GLY A 1 107 ? 26.273 -3.247 -18.443 1.00 81.94 107 GLY A CA 1
ATOM 818 C C . GLY A 1 107 ? 26.603 -2.169 -17.402 1.00 81.94 107 GLY A C 1
ATOM 819 O O . GLY A 1 107 ? 26.340 -0.991 -17.642 1.00 81.94 107 GLY A O 1
ATOM 820 N N . ILE A 1 108 ? 27.201 -2.549 -16.266 1.00 83.56 108 ILE A N 1
ATOM 821 C CA . ILE A 1 108 ? 27.651 -1.594 -15.240 1.00 83.56 108 ILE A CA 1
ATOM 822 C C . ILE A 1 108 ? 28.789 -0.726 -15.773 1.00 83.56 108 ILE A C 1
ATOM 824 O O . ILE A 1 108 ? 28.731 0.490 -15.605 1.00 83.56 108 ILE A O 1
ATOM 828 N N . ASP A 1 109 ? 29.779 -1.321 -16.437 1.00 80.81 109 ASP A N 1
ATOM 829 C CA . ASP A 1 109 ? 30.930 -0.588 -16.974 1.00 80.81 109 ASP A CA 1
ATOM 830 C C . ASP A 1 109 ? 30.482 0.489 -17.976 1.00 80.81 109 ASP A C 1
ATOM 832 O O . ASP A 1 109 ? 30.829 1.663 -17.829 1.00 80.81 109 ASP A O 1
ATOM 836 N N . VAL A 1 110 ? 29.596 0.133 -18.915 1.00 83.19 110 VAL A N 1
ATOM 837 C CA . VAL A 1 110 ? 29.013 1.081 -19.884 1.00 83.19 110 VAL A CA 1
ATOM 838 C C . VAL A 1 110 ? 28.245 2.201 -19.169 1.00 83.19 110 VAL A C 1
ATOM 840 O O . VAL A 1 110 ? 28.417 3.378 -19.494 1.00 83.19 110 VAL A O 1
ATOM 843 N N . ALA A 1 111 ? 27.408 1.876 -18.179 1.00 81.25 111 ALA A N 1
ATOM 844 C CA . ALA A 1 111 ? 26.635 2.880 -17.448 1.00 81.25 111 ALA A CA 1
ATOM 845 C C . ALA A 1 111 ? 27.531 3.852 -16.656 1.00 81.25 111 ALA A C 1
ATOM 847 O O . ALA A 1 111 ? 27.274 5.060 -16.638 1.00 81.25 111 ALA A O 1
ATOM 848 N N . VAL A 1 112 ? 28.591 3.339 -16.024 1.00 90.81 112 VAL A N 1
ATOM 849 C CA . VAL A 1 112 ? 29.574 4.138 -15.280 1.00 90.81 112 VAL A CA 1
ATOM 850 C C . VAL A 1 112 ? 30.326 5.082 -16.214 1.00 90.81 112 VAL A C 1
ATOM 852 O O . VAL A 1 112 ? 30.484 6.262 -15.887 1.00 90.81 112 VAL A O 1
ATOM 855 N N . ASP A 1 113 ? 30.750 4.602 -17.382 1.00 87.56 113 ASP A N 1
ATOM 856 C CA . ASP A 1 113 ? 31.488 5.414 -18.348 1.00 87.56 113 ASP A CA 1
ATOM 857 C C . ASP A 1 113 ? 30.619 6.519 -18.960 1.00 87.56 113 ASP A C 1
ATOM 859 O O . ASP A 1 113 ? 31.053 7.674 -19.044 1.00 87.56 113 ASP A O 1
ATOM 863 N N . LEU A 1 114 ? 29.359 6.214 -19.290 1.00 87.31 114 LEU A N 1
ATOM 864 C CA . LEU A 1 114 ? 28.396 7.215 -19.758 1.00 87.31 114 LEU A CA 1
ATOM 865 C C . LEU A 1 114 ? 28.132 8.295 -18.699 1.00 87.31 114 LEU A C 1
ATOM 867 O O . LEU A 1 114 ? 28.138 9.488 -19.013 1.00 87.31 114 LEU A O 1
ATOM 871 N N . TRP A 1 115 ? 27.950 7.898 -17.437 1.00 89.12 115 TRP A N 1
ATOM 872 C CA . TRP A 1 115 ? 27.741 8.836 -16.333 1.00 89.12 115 TRP A CA 1
ATOM 873 C C . TRP A 1 115 ? 28.964 9.729 -16.090 1.00 89.12 115 TRP A C 1
ATOM 875 O O . TRP A 1 115 ? 28.825 10.944 -15.922 1.00 89.12 115 TRP A O 1
ATOM 885 N N . ARG A 1 116 ? 30.173 9.153 -16.117 1.00 88.31 116 ARG A N 1
ATOM 886 C CA . ARG A 1 116 ? 31.426 9.899 -15.933 1.00 88.31 116 ARG A CA 1
ATOM 887 C C . ARG A 1 116 ? 31.616 10.938 -17.041 1.00 88.31 116 ARG A C 1
ATOM 889 O O . ARG A 1 116 ? 31.927 12.091 -16.742 1.00 88.31 116 ARG A O 1
ATOM 896 N N . GLY A 1 117 ? 31.367 10.561 -18.297 1.00 86.62 117 GLY A N 1
ATOM 897 C CA . GLY A 1 117 ? 31.429 11.476 -19.440 1.00 86.62 117 GLY A CA 1
ATOM 898 C C . GLY A 1 117 ? 30.431 12.634 -19.339 1.00 86.62 117 GLY A C 1
ATOM 899 O O . GLY A 1 117 ? 30.795 13.789 -19.584 1.00 86.62 117 GLY A O 1
ATOM 900 N N . ASP A 1 118 ? 29.192 12.355 -18.922 1.00 85.38 118 ASP A N 1
ATOM 901 C CA . ASP A 1 118 ? 28.170 13.388 -18.708 1.00 85.38 118 ASP A CA 1
ATOM 902 C C . ASP A 1 118 ? 28.560 14.360 -17.579 1.00 85.38 118 ASP A C 1
ATOM 904 O O . ASP A 1 118 ? 28.493 15.580 -17.749 1.00 85.38 118 ASP A O 1
ATOM 908 N N . MET A 1 119 ? 29.067 13.849 -16.453 1.00 84.25 119 MET A N 1
ATOM 909 C CA . MET A 1 119 ? 29.534 14.682 -15.336 1.00 84.25 119 MET A CA 1
ATOM 910 C C . MET A 1 119 ? 30.709 15.583 -15.721 1.00 84.25 119 MET A C 1
ATOM 912 O O . MET A 1 119 ? 30.757 16.754 -15.335 1.00 84.25 119 MET A O 1
ATOM 916 N N . GLN A 1 120 ? 31.643 15.073 -16.520 1.00 81.69 120 GLN A N 1
ATOM 917 C CA . GLN A 1 120 ? 32.792 15.842 -16.986 1.00 81.69 120 GLN A CA 1
ATOM 918 C C . GLN A 1 120 ? 32.364 16.961 -17.943 1.00 81.69 120 GLN A C 1
ATOM 920 O O . GLN A 1 120 ? 32.810 18.100 -17.800 1.00 81.69 120 GLN A O 1
ATOM 925 N N . ARG A 1 121 ? 31.406 16.681 -18.837 1.00 77.62 121 ARG A N 1
ATOM 926 C CA . ARG A 1 121 ? 30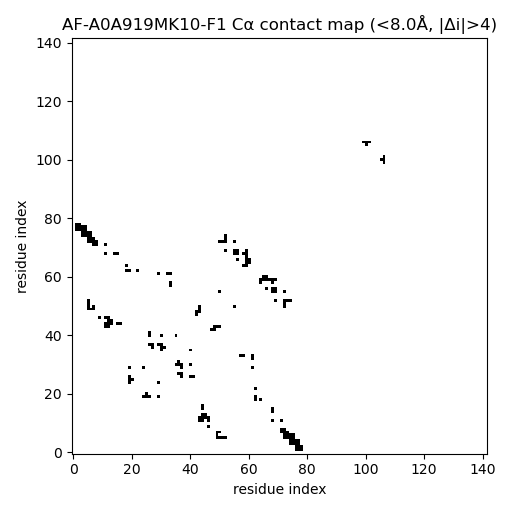.790 17.689 -19.712 1.00 77.62 121 ARG A CA 1
ATOM 927 C C . ARG A 1 121 ? 30.085 18.787 -18.908 1.00 77.62 121 ARG A C 1
ATOM 929 O O . ARG A 1 121 ? 30.268 19.966 -19.199 1.00 77.62 121 ARG A O 1
ATOM 936 N N . ARG A 1 122 ? 29.336 18.428 -17.859 1.00 76.56 122 ARG A N 1
ATOM 937 C CA . ARG A 1 122 ? 28.670 19.398 -16.966 1.00 76.56 122 ARG A CA 1
ATOM 938 C C . ARG A 1 122 ? 29.658 20.254 -16.174 1.00 76.56 122 ARG A C 1
ATOM 940 O O . ARG A 1 122 ? 29.417 21.447 -16.009 1.00 76.56 122 ARG A O 1
ATOM 947 N N . ASN A 1 123 ? 30.764 19.679 -15.705 1.00 76.75 123 ASN A N 1
ATOM 948 C CA . ASN A 1 123 ? 31.810 20.436 -15.014 1.00 76.75 123 ASN A CA 1
ATOM 949 C C . ASN A 1 123 ? 32.507 21.438 -15.938 1.00 76.75 123 ASN A C 1
ATOM 951 O O . ASN A 1 123 ? 32.717 22.579 -15.533 1.00 76.75 123 ASN A O 1
ATOM 955 N N . LEU A 1 124 ? 32.796 21.056 -17.186 1.00 71.19 124 LEU A N 1
ATOM 956 C CA . LEU A 1 124 ? 33.350 21.979 -18.180 1.00 71.19 124 LEU A CA 1
ATOM 957 C C . LEU A 1 124 ? 32.399 23.152 -18.442 1.00 71.19 124 LEU A C 1
ATOM 959 O O . LEU A 1 124 ? 32.829 24.300 -18.403 1.00 71.19 124 LEU A O 1
ATOM 963 N N . LEU A 1 125 ? 31.098 22.883 -18.598 1.00 62.16 125 LEU A N 1
ATOM 964 C CA . LEU A 1 125 ? 30.077 23.925 -18.769 1.00 62.16 125 LEU A CA 1
ATOM 965 C C . LEU A 1 125 ? 29.916 24.840 -17.542 1.00 62.16 125 LEU A C 1
ATOM 967 O O . LEU A 1 125 ? 29.474 25.973 -17.688 1.00 62.16 125 LEU A O 1
ATOM 971 N N . ARG A 1 126 ? 30.286 24.384 -16.338 1.00 60.47 126 ARG A N 1
ATOM 972 C CA . ARG A 1 126 ? 30.323 25.229 -15.131 1.00 60.47 126 ARG A CA 1
ATOM 973 C C . ARG A 1 126 ? 31.584 26.092 -15.026 1.00 60.47 126 ARG A C 1
ATOM 975 O O . ARG A 1 126 ? 31.538 27.106 -14.340 1.00 60.47 126 ARG A O 1
ATOM 982 N N . GLN A 1 127 ? 32.690 25.700 -15.663 1.00 55.16 127 GLN A N 1
ATOM 983 C CA . GLN A 1 127 ? 33.962 26.437 -15.617 1.00 55.16 127 GLN A CA 1
ATOM 984 C C . GLN A 1 127 ? 34.105 27.502 -16.713 1.00 55.16 127 GLN A C 1
ATOM 986 O O . GLN A 1 127 ? 34.898 28.428 -16.548 1.00 55.16 127 GLN A O 1
ATOM 991 N N . VAL A 1 128 ? 33.321 27.441 -17.794 1.00 57.50 128 VAL A N 1
ATOM 992 C CA . VAL A 1 128 ? 33.154 28.588 -18.703 1.00 57.50 128 VAL A CA 1
ATOM 993 C C . VAL A 1 128 ? 32.242 29.630 -18.055 1.00 57.50 128 VAL A C 1
ATOM 995 O O . VAL A 1 128 ? 31.040 29.695 -18.303 1.00 57.50 128 VAL A O 1
ATOM 998 N N . GLY A 1 129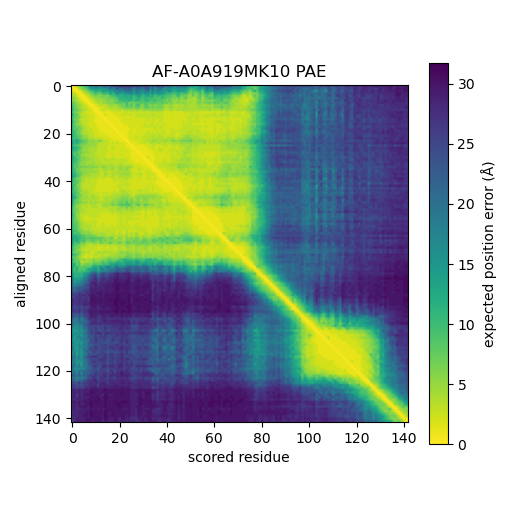 ? 32.828 30.454 -17.187 1.00 52.88 129 GLY A N 1
ATOM 999 C CA . GLY A 1 129 ? 32.209 31.699 -16.750 1.00 52.88 129 GLY A CA 1
ATOM 1000 C C . GLY A 1 129 ? 32.022 32.636 -17.945 1.00 52.88 129 GLY A C 1
ATOM 1001 O O . GLY A 1 129 ? 32.942 32.829 -18.739 1.00 52.88 129 GLY A O 1
ATOM 1002 N N . PHE A 1 130 ? 30.832 33.223 -18.077 1.00 53.94 130 PHE A N 1
ATOM 1003 C CA . PHE A 1 130 ? 30.583 34.341 -18.987 1.00 53.94 130 PHE A CA 1
ATOM 1004 C C . PHE A 1 130 ? 31.573 35.473 -18.664 1.00 53.94 130 PHE A C 1
ATOM 1006 O O . PHE A 1 130 ? 31.410 36.175 -17.667 1.00 53.94 130 PHE A O 1
ATOM 1013 N N . SER A 1 131 ? 32.601 35.669 -19.492 1.00 57.31 131 SER A N 1
ATOM 1014 C CA . SER A 1 131 ? 33.424 36.878 -19.422 1.00 57.31 131 SER A CA 1
ATOM 1015 C C . SER A 1 131 ? 32.710 37.984 -20.197 1.00 57.31 131 SER A C 1
ATOM 1017 O O . SER A 1 131 ? 32.882 38.143 -21.401 1.00 57.31 131 SER A O 1
ATOM 1019 N N . ALA A 1 132 ? 31.836 38.711 -19.503 1.00 50.16 132 ALA A N 1
ATOM 1020 C CA . ALA A 1 132 ? 31.229 39.938 -20.001 1.00 50.16 132 ALA A CA 1
ATOM 1021 C C . ALA A 1 132 ? 31.989 41.145 -19.435 1.00 50.16 132 ALA A C 1
ATOM 1023 O O . ALA A 1 132 ? 31.489 41.866 -18.578 1.00 50.16 132 ALA A O 1
ATOM 1024 N N . THR A 1 133 ? 33.219 41.371 -19.896 1.00 49.56 133 THR A N 1
ATOM 1025 C CA . THR A 1 133 ? 33.887 42.670 -19.732 1.00 49.56 133 THR A CA 1
ATOM 1026 C C . THR A 1 133 ? 33.727 43.470 -21.018 1.00 49.56 133 THR A C 1
ATOM 1028 O O . THR A 1 133 ? 34.492 43.297 -21.963 1.00 49.56 133 THR A O 1
ATOM 1031 N N . ALA A 1 134 ? 32.726 44.351 -21.055 1.00 44.47 134 ALA A N 1
ATOM 1032 C CA . ALA A 1 134 ? 32.660 45.427 -22.035 1.00 44.47 134 ALA A CA 1
ATOM 1033 C C . ALA A 1 134 ? 33.593 46.560 -21.573 1.00 44.47 134 ALA A C 1
ATOM 1035 O O . ALA A 1 134 ? 33.252 47.336 -20.682 1.00 44.47 134 ALA A O 1
ATOM 1036 N N . SER A 1 135 ? 34.793 46.641 -22.146 1.00 48.84 135 SER A N 1
ATOM 1037 C CA . SER A 1 135 ? 35.676 47.800 -22.022 1.00 48.84 135 SER A CA 1
ATOM 1038 C C . SER A 1 135 ? 35.310 48.826 -23.096 1.00 48.84 135 SER A C 1
ATOM 1040 O O . SER A 1 135 ? 35.629 48.654 -24.269 1.00 48.84 135 SER A O 1
ATOM 1042 N N . CYS A 1 136 ? 34.647 49.918 -22.709 1.00 45.81 136 CYS A N 1
ATOM 1043 C CA . CYS A 1 136 ? 34.462 51.065 -23.597 1.00 45.81 136 CYS A CA 1
ATOM 1044 C C . CYS A 1 136 ? 35.555 52.104 -23.301 1.00 45.81 136 CYS A C 1
ATOM 1046 O O . CYS A 1 136 ? 35.460 52.880 -22.352 1.00 45.81 136 CYS A O 1
ATOM 1048 N N . GLN A 1 137 ? 36.630 52.065 -24.093 1.00 52.44 137 GLN A N 1
ATOM 1049 C CA . GLN A 1 137 ? 37.734 53.026 -24.084 1.00 52.44 137 GLN A CA 1
ATOM 1050 C C . GLN A 1 137 ? 37.626 53.940 -25.319 1.00 52.44 137 GLN A C 1
ATOM 1052 O O . GLN A 1 137 ? 37.723 53.437 -26.435 1.00 52.44 137 GLN A O 1
ATOM 1057 N N . ARG A 1 138 ? 37.590 55.269 -25.081 1.00 45.69 138 ARG A N 1
ATOM 1058 C CA . ARG A 1 138 ? 37.679 56.422 -26.029 1.00 45.69 138 ARG A CA 1
ATOM 1059 C C . ARG A 1 138 ? 36.453 56.678 -26.929 1.00 45.69 138 ARG A C 1
ATOM 1061 O O . ARG A 1 138 ? 35.822 55.728 -27.351 1.00 45.69 138 ARG A O 1
ATOM 1068 N N . ARG A 1 139 ? 36.120 57.891 -27.403 1.00 47.06 139 ARG A N 1
ATOM 1069 C CA . ARG A 1 139 ? 36.431 59.341 -27.201 1.00 47.06 139 ARG A CA 1
ATOM 1070 C C . ARG A 1 139 ? 35.844 60.033 -28.460 1.00 47.06 139 ARG A C 1
ATOM 1072 O O . ARG A 1 139 ? 36.031 59.447 -29.516 1.00 47.06 139 ARG A O 1
ATOM 1079 N N . CYS A 1 140 ? 35.184 61.195 -28.346 1.00 42.50 140 CYS A N 1
ATOM 1080 C CA . CYS A 1 140 ? 35.033 62.300 -29.336 1.00 42.50 140 CYS A CA 1
ATOM 1081 C C . CYS A 1 140 ? 33.945 63.250 -28.786 1.00 42.50 140 CYS A C 1
ATOM 1083 O O . CYS A 1 140 ? 32.826 62.805 -28.556 1.00 42.50 140 CYS A O 1
ATOM 1085 N N . ASP A 1 141 ? 34.305 64.404 -28.223 1.00 41.59 141 ASP A N 1
ATOM 1086 C CA . ASP A 1 141 ? 34.574 65.716 -28.858 1.00 41.59 141 ASP A CA 1
ATOM 1087 C C . ASP A 1 141 ? 33.311 66.593 -28.924 1.00 41.59 141 ASP A C 1
ATOM 1089 O O . ASP A 1 141 ? 32.302 66.215 -29.518 1.00 41.59 141 ASP A O 1
ATOM 1093 N N . GLY A 1 142 ? 33.410 67.760 -28.282 1.00 37.22 142 GLY A N 1
ATOM 1094 C CA . GLY A 1 142 ? 32.425 68.836 -28.199 1.00 37.22 142 GLY A CA 1
ATOM 1095 C C . GLY A 1 142 ? 32.991 69.978 -27.372 1.00 37.22 142 GLY A C 1
ATOM 1096 O O . GLY A 1 142 ? 33.097 69.782 -26.142 1.00 37.22 142 GLY A O 1
#

Secondary structure (DSSP, 8-state):
---EEEEE-TTHHHHHHHHHHHTT--HHHHHHHTT--HHHHHHHHTTSSPPPHHHHHHHHHHTT-TTHHHHTEEEEEGGGG---------------S-PPPSSHHHHHHHHHHHHHHHHHHHHHHHH---------------